Protein AF-A0A353XTE3-F1 (afdb_monomer)

Solvent-accessible surface area (backbone atoms only — not comparable to full-atom values): 9494 Å² total; per-residue (Å²): 143,81,85,83,82,78,83,84,75,85,84,84,73,84,80,65,89,79,64,79,78,58,92,87,56,82,76,72,71,92,77,58,74,58,76,93,71,54,90,57,88,85,60,69,80,87,54,59,51,78,43,80,41,64,42,54,58,42,36,53,52,22,44,75,74,36,64,72,84,39,50,51,99,85,68,51,51,38,28,27,46,54,40,34,50,53,52,52,54,50,50,44,73,71,54,60,45,86,45,75,48,74,46,68,82,72,91,66,86,52,82,72,50,80,81,36,65,73,82,54,70,77,59,74,78,78,55,65,69,57,61,69,32,48,66,56,40,57,51,49,54,63,70,77,106

Foldseek 3Di:
DDDDDDPDDDPPDPPPVPDDPDLPDDPDPVPDPDPVPDDCVPPDPVAQDEAEAALQVQLVVQVVVFDQVCADPVRQRCRSVVRSVVVVVVVCVVRVHPHYDYDYDDPDDDPVCVVPVPVCVPPPDPDPSSVVCVVVNVVVVVVVD

Radius of gyration: 23.29 Å; Cα contacts (8 Å, |Δi|>4): 91; chains: 1; bounding box: 55×43×75 Å

Structure (mmCIF, N/CA/C/O backbone):
data_AF-A0A353XTE3-F1
#
_entry.id   AF-A0A353XTE3-F1
#
loop_
_atom_site.group_PDB
_atom_site.id
_atom_site.type_symbol
_atom_site.label_atom_id
_atom_site.label_alt_id
_atom_site.label_comp_id
_atom_site.label_asym_id
_atom_site.label_entity_id
_atom_site.label_seq_id
_atom_site.pdbx_PDB_ins_code
_atom_site.Cartn_x
_atom_site.Cartn_y
_atom_site.Cartn_z
_atom_site.occupancy
_atom_site.B_iso_or_equiv
_atom_site.auth_seq_id
_atom_site.auth_comp_id
_atom_site.auth_asym_id
_atom_site.auth_atom_id
_atom_site.pdbx_PDB_model_num
ATOM 1 N N . MET A 1 1 ? 30.541 -33.513 -56.067 1.00 43.19 1 MET A N 1
ATOM 2 C CA . MET A 1 1 ? 30.921 -34.121 -54.777 1.00 43.19 1 MET A CA 1
ATOM 3 C C . MET A 1 1 ? 31.977 -33.229 -54.161 1.00 43.19 1 MET A C 1
ATOM 5 O O . MET A 1 1 ? 33.124 -33.292 -54.577 1.00 43.19 1 MET A O 1
ATOM 9 N N . THR A 1 2 ? 31.567 -32.342 -53.263 1.00 36.19 2 THR A N 1
ATOM 10 C CA . THR A 1 2 ? 32.467 -31.556 -52.414 1.00 36.19 2 THR A CA 1
ATOM 11 C C . THR A 1 2 ? 31.868 -31.548 -51.021 1.00 36.19 2 THR A C 1
ATOM 13 O O . THR A 1 2 ? 30.655 -31.416 -50.863 1.00 36.19 2 THR A O 1
ATOM 16 N N . ASP A 1 3 ? 32.760 -31.817 -50.084 1.00 35.16 3 ASP A N 1
ATOM 17 C CA . ASP A 1 3 ? 32.570 -32.302 -48.728 1.00 35.16 3 ASP A CA 1
ATOM 18 C C . ASP A 1 3 ? 31.807 -31.323 -47.829 1.00 35.16 3 ASP A C 1
ATOM 20 O O . ASP A 1 3 ? 32.065 -30.120 -47.849 1.00 35.16 3 ASP A O 1
ATOM 24 N N . ASN A 1 4 ? 30.878 -31.854 -47.036 1.00 36.12 4 ASN A N 1
ATOM 25 C CA . ASN A 1 4 ? 30.114 -31.118 -46.035 1.00 36.12 4 ASN A CA 1
ATOM 26 C C . ASN A 1 4 ? 30.720 -31.452 -44.669 1.00 36.12 4 ASN A C 1
ATOM 28 O O . ASN A 1 4 ? 30.300 -32.401 -44.008 1.00 36.12 4 ASN A O 1
ATOM 32 N N . THR A 1 5 ? 31.749 -30.709 -44.267 1.00 37.97 5 THR A N 1
ATOM 33 C CA . THR A 1 5 ? 32.356 -30.839 -42.939 1.00 37.97 5 THR A CA 1
ATOM 34 C C . THR A 1 5 ? 31.410 -30.246 -41.898 1.00 37.97 5 THR A C 1
ATOM 36 O O . THR A 1 5 ? 31.358 -29.030 -41.718 1.00 37.97 5 THR A O 1
ATOM 39 N N . LEU A 1 6 ? 30.641 -31.117 -41.238 1.00 38.31 6 LEU A N 1
ATOM 40 C CA . LEU A 1 6 ? 29.947 -30.809 -39.991 1.00 38.31 6 LEU A CA 1
ATOM 41 C C . LEU A 1 6 ? 30.995 -30.461 -38.924 1.00 38.31 6 LEU A C 1
ATOM 43 O O . LEU A 1 6 ? 31.752 -31.326 -38.486 1.00 38.31 6 LEU A O 1
ATOM 47 N N . ASP A 1 7 ? 31.019 -29.201 -38.508 1.00 37.66 7 ASP A N 1
ATOM 48 C CA . ASP A 1 7 ? 31.679 -28.765 -37.283 1.00 37.66 7 ASP A CA 1
ATOM 49 C C . ASP A 1 7 ? 30.796 -29.168 -36.092 1.00 37.66 7 ASP A C 1
ATOM 51 O O . ASP A 1 7 ? 29.784 -28.535 -35.791 1.00 37.66 7 ASP A O 1
ATOM 55 N N . THR A 1 8 ? 31.125 -30.298 -35.469 1.00 36.91 8 THR A N 1
ATOM 56 C CA . THR A 1 8 ? 30.532 -30.742 -34.205 1.00 36.91 8 THR A CA 1
ATOM 57 C C . THR A 1 8 ? 31.420 -30.290 -33.053 1.00 36.91 8 THR A C 1
ATOM 59 O O . THR A 1 8 ? 32.227 -31.069 -32.539 1.00 36.91 8 THR A O 1
ATOM 62 N N . THR A 1 9 ? 31.259 -29.045 -32.619 1.00 35.19 9 THR A N 1
ATOM 63 C CA . THR A 1 9 ? 31.667 -28.620 -31.277 1.00 35.19 9 THR A CA 1
ATOM 64 C C . THR A 1 9 ? 30.434 -28.641 -30.361 1.00 35.19 9 THR A C 1
ATOM 66 O O . THR A 1 9 ? 29.392 -28.095 -30.724 1.00 35.19 9 THR A O 1
ATOM 69 N N . PRO A 1 10 ? 30.473 -29.324 -29.200 1.00 34.97 10 PRO A N 1
ATOM 70 C CA . PRO A 1 10 ? 29.345 -29.338 -28.277 1.00 34.97 10 PRO A CA 1
ATOM 71 C C . PRO A 1 10 ? 29.274 -28.002 -27.529 1.00 34.97 10 PRO A C 1
ATOM 73 O O . PRO A 1 10 ? 30.122 -27.697 -26.687 1.00 34.97 10 PRO A O 1
ATOM 76 N N . ASP A 1 11 ? 28.246 -27.216 -27.844 1.00 32.62 11 ASP A N 1
ATOM 77 C CA . ASP A 1 11 ? 27.875 -25.992 -27.137 1.00 32.62 11 ASP A CA 1
ATOM 78 C C . ASP A 1 11 ? 27.532 -26.335 -25.679 1.00 32.62 11 ASP A C 1
ATOM 80 O O . ASP A 1 11 ? 26.460 -26.845 -25.354 1.00 32.62 11 ASP A O 1
ATOM 84 N N . THR A 1 12 ? 28.514 -26.151 -24.799 1.00 37.34 12 THR A N 1
ATOM 85 C CA . THR A 1 12 ? 28.395 -26.425 -23.366 1.00 37.34 12 THR A CA 1
ATOM 86 C C . THR A 1 12 ? 28.181 -25.104 -22.642 1.00 37.34 12 THR A C 1
ATOM 88 O O . THR A 1 12 ? 29.006 -24.664 -21.847 1.00 37.34 12 THR A O 1
ATOM 91 N N . THR A 1 13 ? 27.066 -24.443 -22.937 1.00 35.06 13 THR A N 1
ATOM 92 C CA . THR A 1 13 ? 26.551 -23.339 -22.128 1.00 35.06 13 THR A CA 1
ATOM 93 C C . THR A 1 13 ? 25.145 -23.690 -21.662 1.00 35.06 13 THR A C 1
ATOM 95 O O . THR A 1 13 ? 24.133 -23.243 -22.187 1.00 35.06 13 THR A O 1
ATOM 98 N N . THR A 1 14 ? 25.071 -24.560 -20.654 1.00 35.44 14 THR A N 1
ATOM 99 C CA . THR A 1 14 ? 23.836 -24.774 -19.897 1.00 35.44 14 THR A CA 1
ATOM 100 C C . THR A 1 14 ? 23.494 -23.461 -19.194 1.00 35.44 14 THR A C 1
ATOM 102 O O . THR A 1 14 ? 24.049 -23.142 -18.144 1.00 35.44 14 THR A O 1
ATOM 105 N N . ASP A 1 15 ? 22.617 -22.674 -19.809 1.00 36.03 15 ASP A N 1
ATOM 106 C CA . ASP A 1 15 ? 22.016 -21.483 -19.225 1.00 36.03 15 ASP A CA 1
ATOM 107 C C . ASP A 1 15 ? 21.151 -21.895 -18.022 1.00 36.03 15 ASP A C 1
ATOM 109 O O . ASP A 1 15 ? 19.981 -22.256 -18.137 1.00 36.03 15 ASP A O 1
ATOM 113 N N . THR A 1 16 ? 21.761 -21.911 -16.838 1.00 40.50 16 THR A N 1
ATOM 114 C CA . THR A 1 16 ? 21.082 -22.192 -15.566 1.00 40.50 16 THR A CA 1
ATOM 115 C C . THR A 1 16 ? 20.440 -20.946 -14.950 1.00 40.50 16 THR A C 1
ATOM 117 O O . THR A 1 16 ? 20.018 -20.998 -13.795 1.00 40.50 16 THR A O 1
ATOM 120 N N . SER A 1 17 ? 20.327 -19.826 -15.678 1.00 42.81 17 SER A N 1
ATOM 121 C CA . SER A 1 17 ? 19.771 -18.569 -15.143 1.00 42.81 17 SER A CA 1
ATOM 122 C C . SER A 1 17 ? 18.278 -18.639 -14.782 1.00 42.81 17 SER A C 1
ATOM 124 O O . SER A 1 17 ? 17.757 -17.746 -14.113 1.00 42.81 17 SER A O 1
ATOM 126 N N . HIS A 1 18 ? 17.597 -19.728 -15.153 1.00 40.56 18 HIS A N 1
ATOM 127 C CA . HIS A 1 18 ? 16.171 -19.946 -14.906 1.00 40.56 18 HIS A CA 1
ATOM 128 C C . HIS A 1 18 ? 15.845 -21.061 -13.898 1.00 40.56 18 HIS A C 1
ATOM 130 O O . HIS A 1 18 ? 14.670 -21.382 -13.707 1.00 40.56 18 HIS A O 1
ATOM 136 N N . ALA A 1 19 ? 16.836 -21.648 -13.218 1.00 44.19 19 ALA A N 1
ATOM 137 C CA . ALA A 1 19 ? 16.552 -22.592 -12.139 1.00 44.19 19 ALA A CA 1
ATOM 138 C C . ALA A 1 19 ? 15.951 -21.849 -10.932 1.00 44.19 19 ALA A C 1
ATOM 140 O O . ALA A 1 19 ? 16.535 -20.891 -10.423 1.00 44.19 19 ALA A O 1
ATOM 141 N N . ALA A 1 20 ? 14.778 -22.286 -10.465 1.00 47.62 20 ALA A N 1
ATOM 142 C CA . ALA A 1 20 ? 14.204 -21.772 -9.228 1.00 47.62 20 ALA A CA 1
ATOM 143 C C . ALA A 1 20 ? 15.200 -22.003 -8.080 1.00 47.62 20 ALA A C 1
ATOM 145 O O . ALA A 1 20 ? 15.652 -23.128 -7.868 1.00 47.62 20 ALA A O 1
ATOM 146 N N . LEU A 1 21 ? 15.546 -20.937 -7.355 1.00 61.34 21 LEU A N 1
ATOM 147 C CA . LEU A 1 21 ? 16.382 -21.041 -6.163 1.00 61.34 21 LEU A CA 1
ATOM 148 C C . LEU A 1 21 ? 15.694 -21.973 -5.157 1.00 61.34 21 LEU A C 1
ATOM 150 O O . LEU A 1 21 ? 14.515 -21.778 -4.849 1.00 61.34 21 LEU A O 1
ATOM 154 N N . ASP A 1 22 ? 16.419 -22.972 -4.650 1.00 67.94 22 ASP A N 1
ATOM 155 C CA . ASP A 1 22 ? 15.916 -23.828 -3.576 1.00 67.94 22 ASP A CA 1
ATOM 156 C C . ASP A 1 22 ? 15.628 -22.948 -2.346 1.00 67.94 22 ASP A C 1
ATOM 158 O O . ASP A 1 22 ? 16.546 -22.306 -1.825 1.00 67.94 22 ASP A O 1
ATOM 162 N N . PRO A 1 23 ? 14.377 -22.896 -1.854 1.00 56.78 23 PRO A N 1
ATOM 163 C CA . PRO A 1 23 ? 14.016 -22.056 -0.717 1.00 56.78 23 PRO A CA 1
ATOM 164 C C . PRO A 1 23 ? 14.726 -22.440 0.593 1.00 56.78 23 PRO A C 1
ATOM 166 O O . PRO A 1 23 ? 14.669 -21.663 1.549 1.00 56.78 23 PRO A O 1
ATOM 169 N N . ASN A 1 24 ? 15.375 -23.608 0.659 1.00 63.84 24 ASN A N 1
ATOM 170 C CA . ASN A 1 24 ? 16.094 -24.105 1.835 1.00 63.84 24 ASN A CA 1
ATOM 171 C C . ASN A 1 24 ? 17.615 -23.918 1.755 1.00 63.84 24 ASN A C 1
ATOM 173 O O . ASN A 1 2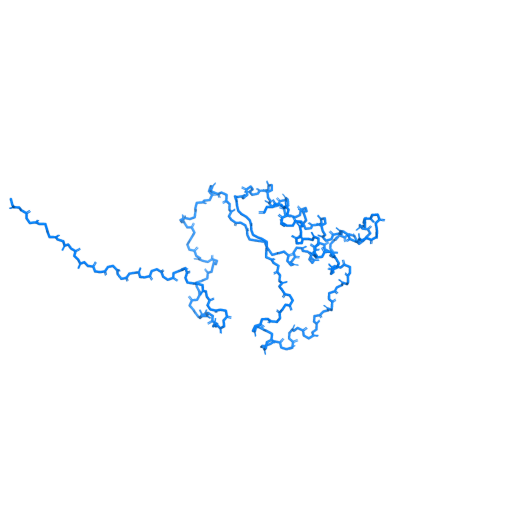4 ? 18.308 -24.190 2.736 1.00 63.84 24 ASN A O 1
ATOM 177 N N . VAL A 1 25 ? 18.143 -23.443 0.625 1.00 70.12 25 VAL A N 1
ATOM 178 C CA . VAL A 1 25 ? 19.578 -23.202 0.439 1.00 70.12 25 VAL A CA 1
ATOM 179 C C . VAL A 1 25 ? 19.823 -21.700 0.397 1.00 70.12 25 VAL A C 1
ATOM 181 O O . VAL A 1 25 ? 19.240 -20.976 -0.408 1.00 70.12 25 VAL A O 1
ATOM 184 N N . MET A 1 26 ? 20.693 -21.209 1.282 1.00 58.25 26 MET A N 1
ATOM 185 C CA . MET A 1 26 ? 21.093 -19.804 1.252 1.00 58.25 26 MET A CA 1
ATOM 186 C C . MET A 1 26 ? 21.890 -19.536 -0.030 1.00 58.25 26 MET A C 1
ATOM 188 O O . MET A 1 26 ? 22.851 -20.262 -0.298 1.00 58.25 26 MET A O 1
ATOM 192 N N . PRO A 1 27 ? 21.527 -18.513 -0.823 1.00 66.88 27 PRO A N 1
ATOM 193 C CA . PRO A 1 27 ? 22.320 -18.154 -1.985 1.00 66.88 27 PRO A CA 1
ATOM 194 C C . PRO A 1 27 ? 23.714 -17.701 -1.538 1.00 66.88 27 PRO A C 1
ATOM 196 O O . PRO A 1 27 ? 23.882 -17.121 -0.464 1.00 66.88 27 PRO A O 1
ATOM 199 N N . ASN A 1 28 ? 24.727 -17.974 -2.359 1.00 73.44 28 ASN A N 1
ATOM 200 C CA . ASN A 1 28 ? 26.079 -17.501 -2.091 1.00 73.44 28 ASN A CA 1
ATOM 201 C C . ASN A 1 28 ? 26.132 -15.975 -2.276 1.00 73.44 28 ASN A C 1
ATOM 203 O O . ASN A 1 28 ? 26.130 -15.476 -3.401 1.00 73.44 28 ASN A O 1
ATOM 207 N N . PHE A 1 29 ? 26.172 -15.243 -1.163 1.00 67.44 29 PHE A N 1
ATOM 208 C CA . PHE A 1 29 ? 26.168 -13.781 -1.158 1.00 67.44 29 PHE A CA 1
ATOM 209 C C . PHE A 1 29 ? 27.534 -13.155 -1.469 1.00 67.44 29 PHE A C 1
ATOM 211 O O . PHE A 1 29 ? 27.580 -11.967 -1.774 1.00 67.44 29 PHE A O 1
ATOM 218 N N . GLU A 1 30 ? 28.633 -13.917 -1.433 1.00 73.94 30 GLU A N 1
ATOM 219 C CA . GLU A 1 30 ? 29.976 -13.378 -1.707 1.00 73.94 30 GLU A CA 1
ATOM 220 C C . GLU A 1 30 ? 30.164 -12.974 -3.175 1.00 73.94 30 GLU A C 1
ATOM 222 O O . GLU A 1 30 ? 30.962 -12.091 -3.474 1.00 73.94 30 GLU A O 1
ATOM 227 N N . HIS A 1 31 ? 29.405 -13.585 -4.089 1.00 67.25 31 HIS A N 1
ATOM 228 C CA . HIS A 1 31 ? 29.540 -13.382 -5.536 1.00 67.25 31 HIS A CA 1
ATOM 229 C C . HIS A 1 31 ? 28.302 -12.742 -6.170 1.00 67.25 31 HIS A C 1
ATOM 231 O O . HIS A 1 31 ? 28.133 -12.782 -7.389 1.00 67.25 31 HIS A O 1
ATOM 237 N N . MET A 1 32 ? 27.411 -12.161 -5.363 1.00 64.56 32 MET A N 1
ATOM 238 C CA . MET A 1 32 ? 26.216 -11.529 -5.903 1.00 64.56 32 MET A CA 1
ATOM 239 C C . MET A 1 32 ? 26.608 -10.204 -6.577 1.00 64.56 32 MET A C 1
ATOM 241 O O . MET A 1 32 ? 27.195 -9.340 -5.919 1.00 64.56 32 MET A O 1
ATOM 245 N N . PRO A 1 33 ? 26.313 -10.012 -7.875 1.00 69.44 33 PRO A N 1
ATOM 246 C CA . PRO A 1 33 ? 26.631 -8.761 -8.543 1.00 69.44 33 PRO A CA 1
ATOM 247 C C . PRO A 1 33 ? 25.868 -7.622 -7.866 1.00 69.44 33 PRO A C 1
ATOM 249 O O . PRO A 1 33 ? 24.685 -7.749 -7.539 1.00 69.44 33 PRO A O 1
ATOM 252 N N . ASN A 1 34 ? 26.545 -6.495 -7.648 1.00 73.94 34 ASN A N 1
ATOM 253 C CA . ASN A 1 34 ? 25.881 -5.310 -7.132 1.00 73.94 34 ASN A CA 1
ATOM 254 C C . ASN A 1 34 ? 24.850 -4.842 -8.168 1.00 73.94 34 ASN A C 1
ATOM 256 O O . ASN A 1 34 ? 25.195 -4.365 -9.249 1.00 73.94 34 ASN A O 1
ATOM 260 N N . VAL A 1 35 ? 23.574 -4.972 -7.808 1.00 73.50 35 VAL A N 1
ATOM 261 C CA . VAL A 1 35 ? 22.436 -4.600 -8.656 1.00 73.50 35 VAL A CA 1
ATOM 262 C C . VAL A 1 35 ? 22.478 -3.134 -9.090 1.00 73.50 35 VAL A C 1
ATOM 264 O O . VAL A 1 35 ? 22.015 -2.810 -10.178 1.00 73.50 35 VAL A O 1
ATOM 267 N N . ALA A 1 36 ? 23.079 -2.247 -8.288 1.00 73.06 36 ALA A N 1
ATOM 268 C CA . ALA A 1 36 ? 23.226 -0.832 -8.624 1.00 73.06 36 ALA A CA 1
ATOM 269 C C . ALA A 1 36 ? 24.293 -0.572 -9.701 1.00 73.06 36 ALA A C 1
ATOM 271 O O . ALA A 1 36 ? 24.286 0.494 -10.312 1.00 73.06 36 ALA A O 1
ATOM 272 N N . THR A 1 37 ? 25.207 -1.519 -9.932 1.00 78.94 37 THR A N 1
ATOM 273 C CA . THR A 1 37 ? 26.292 -1.407 -10.921 1.00 78.94 37 THR A CA 1
ATOM 274 C C . THR A 1 37 ? 26.119 -2.360 -12.098 1.00 78.94 37 THR A C 1
ATOM 276 O O . THR A 1 37 ? 27.046 -2.513 -12.891 1.00 78.94 37 THR A O 1
ATOM 279 N N . MET A 1 38 ? 24.973 -3.037 -12.209 1.00 80.31 38 MET A N 1
ATOM 280 C CA . MET A 1 38 ? 24.704 -3.893 -13.361 1.00 80.31 38 MET A CA 1
ATOM 281 C C . MET A 1 38 ? 24.651 -3.053 -14.636 1.00 80.31 38 MET A C 1
ATOM 283 O O . MET A 1 38 ? 24.076 -1.961 -14.653 1.00 80.31 38 MET A O 1
ATOM 287 N N . ASP A 1 39 ? 25.250 -3.571 -15.707 1.00 82.75 39 ASP A N 1
ATOM 288 C CA . ASP A 1 39 ? 25.121 -2.953 -17.017 1.00 82.75 39 ASP A CA 1
ATOM 289 C C . ASP A 1 39 ? 23.653 -3.004 -17.455 1.00 82.75 39 ASP A C 1
ATOM 291 O O . ASP A 1 39 ? 23.037 -4.066 -17.511 1.00 82.75 39 ASP A O 1
ATOM 295 N N . THR A 1 40 ? 23.094 -1.835 -17.748 1.00 83.06 40 THR A N 1
ATOM 296 C CA . THR A 1 40 ? 21.706 -1.659 -18.193 1.00 83.06 40 THR A CA 1
ATOM 297 C C . THR A 1 40 ? 21.630 -1.132 -19.625 1.00 83.06 40 THR A C 1
ATOM 299 O O . THR A 1 40 ? 20.552 -0.758 -20.082 1.00 83.06 40 THR A O 1
ATOM 302 N N . SER A 1 41 ? 22.753 -1.100 -20.352 1.00 86.44 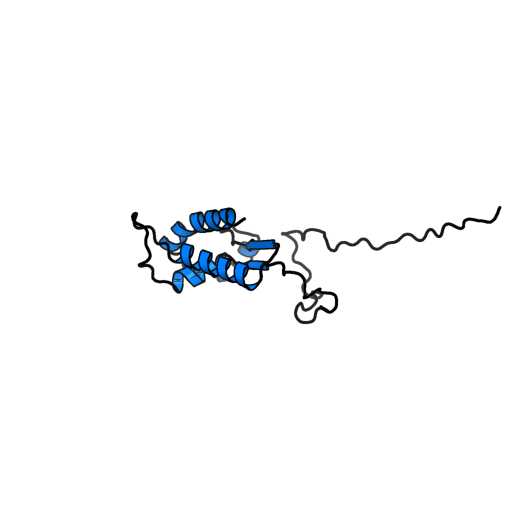41 SER A N 1
ATOM 303 C CA . SER A 1 41 ? 22.841 -0.608 -21.734 1.00 86.44 41 SER A CA 1
ATOM 304 C C . SER A 1 41 ? 21.908 -1.345 -22.701 1.00 86.44 41 SER A C 1
ATOM 306 O O . SER A 1 41 ? 21.381 -0.742 -23.632 1.00 86.44 41 SER A O 1
ATOM 308 N N . HIS A 1 42 ? 21.654 -2.627 -22.439 1.00 82.81 42 HIS A N 1
ATOM 309 C CA . HIS A 1 42 ? 20.767 -3.494 -23.213 1.00 82.81 42 HIS A CA 1
ATOM 310 C C . HIS A 1 42 ? 19.279 -3.350 -22.844 1.00 82.81 42 HIS A C 1
ATOM 312 O O . HIS A 1 42 ? 18.427 -3.954 -23.498 1.00 82.81 42 HIS A O 1
ATOM 318 N N . ILE A 1 43 ? 18.942 -2.591 -21.793 1.00 83.25 43 ILE A N 1
ATOM 319 C CA . ILE A 1 43 ? 17.553 -2.389 -21.378 1.00 83.25 43 ILE A CA 1
ATOM 320 C C . ILE A 1 43 ? 16.895 -1.373 -22.310 1.00 83.25 43 ILE A C 1
ATOM 322 O O . ILE A 1 43 ? 17.261 -0.197 -22.342 1.00 83.25 43 ILE A O 1
ATOM 326 N N . ASP A 1 44 ? 15.869 -1.828 -23.020 1.00 84.19 44 ASP A N 1
ATOM 327 C CA . ASP A 1 44 ? 14.979 -0.973 -23.798 1.00 84.19 44 ASP A CA 1
ATOM 328 C C . ASP A 1 44 ? 14.129 -0.103 -22.856 1.00 84.19 44 ASP A C 1
ATOM 330 O O . ASP A 1 44 ? 13.230 -0.593 -22.170 1.00 84.19 44 ASP A O 1
ATOM 334 N N . LYS A 1 45 ? 14.442 1.197 -22.810 1.00 83.25 45 LYS A N 1
ATOM 335 C CA . LYS A 1 45 ? 13.768 2.190 -21.957 1.00 83.25 45 LYS A CA 1
ATOM 336 C C . LYS A 1 45 ? 12.458 2.710 -22.549 1.00 83.25 45 LYS A C 1
ATOM 338 O O . LYS A 1 45 ? 11.702 3.359 -21.831 1.00 83.25 45 LYS A O 1
ATOM 343 N N . GLU A 1 46 ? 12.195 2.427 -23.823 1.00 86.00 46 GLU A N 1
ATOM 344 C CA . GLU A 1 46 ? 10.961 2.822 -24.507 1.00 86.00 46 GLU A CA 1
ATOM 345 C C . GLU A 1 46 ? 9.841 1.797 -24.274 1.00 86.00 46 GLU A C 1
ATOM 347 O O . GLU A 1 46 ? 8.656 2.099 -24.433 1.00 86.00 46 GLU A O 1
ATOM 352 N N . ARG A 1 47 ? 10.194 0.577 -23.849 1.00 87.75 47 ARG A N 1
ATOM 353 C CA . ARG A 1 47 ? 9.219 -0.433 -23.432 1.00 87.75 47 ARG A CA 1
ATOM 354 C C . ARG A 1 47 ? 8.607 -0.102 -22.069 1.00 87.75 47 ARG A C 1
ATOM 356 O O . ARG A 1 47 ? 9.321 0.291 -21.145 1.00 87.75 47 ARG A O 1
ATOM 363 N N . PRO A 1 48 ? 7.293 -0.341 -21.890 1.00 88.88 48 PRO A N 1
ATOM 364 C CA . PRO A 1 48 ? 6.662 -0.211 -20.584 1.00 88.88 48 PRO A CA 1
ATOM 365 C C . PRO A 1 48 ? 7.343 -1.110 -19.541 1.00 88.88 48 PRO A C 1
ATOM 367 O O . PRO A 1 48 ? 7.606 -2.283 -19.828 1.00 88.88 48 PRO A O 1
ATOM 370 N N . PRO A 1 49 ? 7.602 -0.605 -18.324 1.00 89.88 49 PRO A N 1
ATOM 371 C CA . PRO A 1 49 ? 8.301 -1.371 -17.304 1.00 89.88 49 PRO A CA 1
ATOM 372 C C . PRO A 1 49 ? 7.428 -2.504 -16.753 1.00 89.88 49 PRO A C 1
ATOM 374 O O . PRO A 1 49 ? 6.210 -2.365 -16.616 1.00 89.88 49 PRO A O 1
ATOM 377 N N . PHE A 1 50 ? 8.074 -3.597 -16.345 1.00 91.62 50 PHE A N 1
ATOM 378 C CA . PHE A 1 50 ? 7.478 -4.563 -15.425 1.00 91.62 50 PHE A CA 1
ATOM 379 C C . PHE A 1 50 ? 7.520 -3.991 -14.005 1.00 91.62 50 PHE A C 1
ATOM 381 O O . PHE A 1 50 ? 8.583 -3.581 -13.536 1.00 91.62 50 PHE A O 1
ATOM 388 N N . ILE A 1 51 ? 6.380 -3.956 -13.310 1.00 94.06 51 ILE A N 1
ATOM 389 C CA . ILE A 1 51 ? 6.298 -3.346 -11.977 1.00 94.06 51 ILE A CA 1
ATOM 390 C C . ILE A 1 51 ? 6.081 -4.403 -10.900 1.00 94.06 51 ILE A C 1
ATOM 392 O O . ILE A 1 51 ? 5.067 -5.096 -10.891 1.00 94.06 51 ILE A O 1
ATOM 396 N N . LEU A 1 52 ? 6.996 -4.447 -9.932 1.00 94.81 52 LEU A N 1
ATOM 397 C CA . LEU A 1 52 ? 6.849 -5.222 -8.706 1.00 94.81 52 LEU A CA 1
ATOM 398 C C . LEU A 1 52 ? 6.499 -4.288 -7.541 1.00 94.81 52 LEU A C 1
ATOM 400 O O . LEU A 1 52 ? 7.198 -3.307 -7.287 1.00 94.81 52 LEU A O 1
ATOM 404 N N . VAL A 1 53 ? 5.407 -4.584 -6.841 1.00 93.88 53 VAL A N 1
ATOM 405 C CA . VAL A 1 53 ? 4.897 -3.779 -5.727 1.00 93.88 53 VAL A CA 1
ATOM 406 C C . VAL A 1 53 ? 4.941 -4.586 -4.435 1.00 93.88 53 VAL A C 1
ATOM 408 O O . VAL A 1 53 ? 4.385 -5.679 -4.363 1.00 93.88 53 VAL A O 1
ATOM 411 N N . ASP A 1 54 ? 5.513 -4.004 -3.383 1.00 93.38 54 ASP A N 1
ATOM 412 C CA . ASP A 1 54 ? 5.361 -4.500 -2.013 1.00 93.38 54 ASP A CA 1
ATOM 413 C C . ASP A 1 54 ? 3.995 -4.071 -1.441 1.00 93.38 54 ASP A C 1
ATOM 415 O O . ASP A 1 54 ? 3.798 -2.934 -0.996 1.00 93.38 54 ASP A O 1
ATOM 419 N N . GLY A 1 55 ? 3.023 -4.981 -1.475 1.00 92.06 55 GLY A N 1
ATOM 420 C CA . GLY A 1 55 ? 1.666 -4.758 -0.981 1.00 92.06 55 GLY A CA 1
ATOM 421 C C . 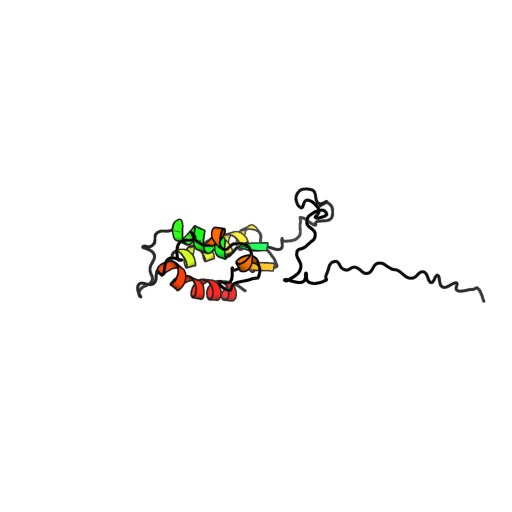GLY A 1 55 ? 1.591 -4.608 0.540 1.00 92.06 55 GLY A C 1
ATOM 422 O O . GLY A 1 55 ? 0.820 -3.774 1.026 1.00 92.06 55 GLY A O 1
ATOM 423 N N . SER A 1 56 ? 2.413 -5.355 1.289 1.00 90.75 56 SER A N 1
ATOM 424 C CA . SER A 1 56 ? 2.513 -5.264 2.756 1.00 90.75 56 SER A CA 1
ATOM 425 C C . SER A 1 56 ? 2.937 -3.869 3.208 1.00 90.75 56 SER A C 1
ATOM 427 O O . SER A 1 56 ? 2.393 -3.314 4.168 1.00 90.75 56 SER A O 1
ATOM 429 N N . TYR A 1 57 ? 3.893 -3.271 2.503 1.00 90.88 57 TYR A N 1
ATOM 430 C CA . TYR A 1 57 ? 4.344 -1.917 2.791 1.00 90.88 57 TYR A CA 1
ATOM 431 C C . TYR A 1 57 ? 3.249 -0.882 2.507 1.00 90.88 57 TYR A C 1
ATOM 433 O O . TYR A 1 57 ? 2.969 -0.021 3.347 1.00 90.88 57 TYR A O 1
ATOM 441 N N . TYR A 1 58 ? 2.578 -0.969 1.353 1.00 90.62 58 TYR A N 1
ATOM 442 C CA . TYR A 1 58 ? 1.528 -0.013 0.986 1.00 90.62 58 TYR A CA 1
ATOM 443 C C . TYR A 1 58 ? 0.320 -0.061 1.923 1.00 90.62 58 TYR A C 1
ATOM 445 O O . TYR A 1 58 ? -0.158 1.005 2.331 1.00 90.62 58 TYR A O 1
ATOM 453 N N . LEU A 1 59 ? -0.157 -1.252 2.299 1.00 92.56 59 LEU A N 1
ATOM 454 C CA . LEU A 1 59 ? -1.294 -1.370 3.219 1.00 92.56 59 LEU A CA 1
ATOM 455 C C . LEU A 1 59 ? -0.952 -0.780 4.591 1.00 92.56 59 LEU A C 1
ATOM 457 O O . LEU A 1 59 ? -1.750 -0.029 5.145 1.00 92.56 59 LEU A O 1
ATOM 461 N N . PHE A 1 60 ? 0.259 -1.029 5.103 1.00 92.44 60 PHE A N 1
ATOM 462 C CA . PHE A 1 60 ? 0.680 -0.515 6.407 1.00 92.44 60 PHE A CA 1
ATOM 463 C C . PHE A 1 60 ? 0.858 1.006 6.378 1.00 92.44 60 PHE A C 1
ATOM 465 O O . PHE A 1 60 ? 0.332 1.725 7.229 1.00 92.44 60 PHE A O 1
ATOM 472 N N . ARG A 1 61 ? 1.534 1.523 5.345 1.00 93.00 61 ARG A N 1
ATOM 473 C CA . ARG A 1 61 ? 1.745 2.965 5.167 1.00 93.00 61 ARG A CA 1
ATOM 474 C C . ARG A 1 61 ? 0.422 3.714 5.068 1.00 93.00 61 ARG A C 1
ATOM 476 O O . ARG A 1 61 ? 0.255 4.760 5.685 1.00 93.00 61 ARG A O 1
ATOM 483 N N . THR A 1 62 ? -0.510 3.207 4.267 1.00 94.44 62 THR A N 1
ATOM 484 C CA . THR A 1 62 ? -1.793 3.882 4.029 1.00 94.44 62 THR A CA 1
ATOM 485 C C . THR A 1 62 ? -2.713 3.810 5.237 1.00 94.44 62 THR A C 1
ATOM 487 O O . THR A 1 62 ? -3.392 4.793 5.524 1.00 94.44 62 THR A O 1
ATOM 490 N N . TYR A 1 63 ? -2.673 2.708 5.985 1.00 94.75 63 TYR A N 1
ATOM 491 C CA . TYR A 1 63 ? -3.388 2.562 7.246 1.00 94.75 63 TYR A CA 1
ATOM 492 C C . TYR A 1 63 ? -3.007 3.631 8.279 1.00 94.75 63 TYR A C 1
ATOM 494 O O . TYR A 1 63 ? -3.880 4.197 8.930 1.00 94.75 63 TYR A O 1
ATOM 502 N N . HIS A 1 64 ? -1.716 3.947 8.405 1.00 93.56 64 HIS A N 1
ATOM 503 C CA . HIS A 1 64 ? -1.246 4.962 9.353 1.00 93.56 64 HIS A CA 1
ATOM 504 C C . HIS A 1 64 ? -1.317 6.395 8.810 1.00 93.56 64 HIS A C 1
ATOM 506 O O . HIS A 1 64 ? -1.450 7.334 9.590 1.00 93.56 64 HIS A O 1
ATOM 512 N N . ALA A 1 65 ? -1.234 6.581 7.491 1.00 94.25 65 ALA A N 1
ATOM 513 C CA . ALA A 1 65 ? -1.258 7.907 6.874 1.00 94.25 65 ALA A CA 1
ATOM 514 C C . ALA A 1 65 ? -2.671 8.481 6.683 1.00 94.25 65 ALA A C 1
ATOM 516 O O . ALA A 1 65 ? -2.818 9.694 6.537 1.00 94.25 65 ALA A O 1
ATOM 517 N N . LEU A 1 66 ? -3.703 7.633 6.616 1.00 95.44 66 LEU A N 1
ATOM 518 C CA . LEU A 1 66 ? -5.073 8.055 6.320 1.00 95.44 66 LEU A CA 1
ATOM 519 C C . LEU A 1 66 ? -5.984 7.969 7.554 1.00 95.44 66 LEU A C 1
ATOM 521 O O . LEU A 1 66 ? -5.869 7.012 8.324 1.00 95.44 66 LEU A O 1
ATOM 525 N N . PRO A 1 67 ? -6.941 8.907 7.720 1.00 93.94 67 PRO A N 1
ATOM 526 C CA . PRO A 1 67 ? -7.838 8.920 8.872 1.00 93.94 67 PRO A CA 1
ATOM 527 C C . PRO A 1 67 ? -8.627 7.616 9.025 1.00 93.94 67 PRO A C 1
ATOM 529 O O . PRO A 1 67 ? -9.293 7.167 8.091 1.00 93.94 67 PRO A O 1
ATOM 532 N N . LYS A 1 68 ? -8.626 7.053 10.238 1.00 91.81 68 LYS A N 1
ATOM 533 C CA . LYS A 1 68 ? -9.436 5.875 10.596 1.00 91.81 68 LYS A CA 1
ATOM 534 C C . LYS A 1 68 ? -10.946 6.153 10.611 1.00 91.81 68 LYS A C 1
ATOM 536 O O . LYS A 1 68 ? -11.740 5.227 10.581 1.00 91.81 68 LYS A O 1
ATOM 541 N N . THR A 1 69 ? -11.354 7.424 10.577 1.00 93.12 69 THR A N 1
ATOM 542 C CA . THR A 1 69 ? -12.766 7.828 10.445 1.00 93.12 69 THR A CA 1
ATOM 543 C C . THR A 1 69 ? -13.392 7.416 9.112 1.00 93.12 69 THR A C 1
ATOM 545 O O . THR A 1 69 ? -14.608 7.479 8.948 1.00 93.12 69 THR A O 1
ATOM 548 N N . MET A 1 70 ? -12.581 6.990 8.143 1.00 94.25 70 MET A N 1
ATOM 549 C CA . MET A 1 70 ? -13.062 6.462 6.880 1.00 94.25 70 MET A CA 1
ATOM 550 C C . MET A 1 70 ? -13.655 5.064 7.054 1.00 94.25 70 MET A C 1
ATOM 552 O O . MET A 1 70 ? -12.951 4.061 6.925 1.00 94.25 70 MET A O 1
ATOM 556 N N . MET A 1 71 ? -14.961 5.002 7.275 1.00 95.44 71 MET A N 1
ATOM 557 C CA . MET A 1 71 ? -15.709 3.760 7.446 1.00 95.44 71 MET A CA 1
ATOM 558 C C . MET A 1 71 ? -16.817 3.627 6.398 1.00 95.44 71 MET A C 1
ATOM 560 O O . MET A 1 71 ? -17.286 4.621 5.841 1.00 95.44 71 MET A O 1
ATOM 564 N N . ASN A 1 72 ? -17.226 2.392 6.109 1.00 94.50 72 ASN A N 1
ATOM 565 C CA . ASN A 1 72 ? -18.442 2.140 5.336 1.00 94.50 72 ASN A CA 1
ATOM 566 C C . ASN A 1 72 ? -19.695 2.230 6.234 1.00 94.50 72 ASN A C 1
ATOM 568 O O . ASN A 1 72 ? -19.601 2.420 7.445 1.00 94.50 72 ASN A O 1
ATOM 572 N N . SER A 1 73 ? -20.883 2.056 5.650 1.00 95.00 73 SER A N 1
ATOM 573 C CA . SER A 1 73 ? -22.158 2.092 6.386 1.00 95.00 73 SER A CA 1
ATOM 574 C C . SER A 1 73 ? -22.328 0.982 7.432 1.00 95.00 73 SER A C 1
ATOM 576 O O . SER A 1 73 ? -23.225 1.077 8.261 1.00 95.00 73 SER A O 1
ATOM 578 N N . GLN A 1 74 ? -21.479 -0.048 7.407 1.00 93.94 74 GLN A N 1
ATOM 579 C CA . GLN A 1 74 ? -21.463 -1.157 8.366 1.00 93.94 74 GLN A CA 1
ATOM 580 C C . GLN A 1 74 ? -20.399 -0.972 9.461 1.00 93.94 74 GLN A C 1
ATOM 582 O O . GLN A 1 74 ? -20.176 -1.879 10.254 1.00 93.94 74 GLN A O 1
ATOM 587 N N . GLY A 1 75 ? -19.710 0.175 9.494 1.00 92.81 75 GLY A N 1
ATOM 588 C CA . GLY A 1 75 ? -18.670 0.470 10.484 1.00 92.81 75 GLY A CA 1
ATOM 589 C C . GLY A 1 75 ? -17.295 -0.134 10.183 1.00 92.81 75 GLY A C 1
ATOM 590 O O . GLY A 1 75 ? -16.383 0.032 10.983 1.00 92.81 75 GLY A O 1
ATOM 591 N N . LEU A 1 76 ? -17.098 -0.794 9.034 1.00 94.62 76 LEU A N 1
ATOM 592 C CA . LEU A 1 76 ? -15.777 -1.296 8.642 1.00 94.62 76 LEU A CA 1
ATOM 593 C C . LEU A 1 76 ? -14.880 -0.127 8.233 1.00 94.62 76 LEU A C 1
ATOM 595 O O . LEU A 1 76 ? -15.203 0.595 7.286 1.00 94.62 76 LEU A O 1
ATOM 599 N N . THR A 1 77 ? -13.726 0.009 8.882 1.00 96.56 77 THR A N 1
ATOM 600 C CA . THR A 1 77 ? -12.668 0.942 8.479 1.00 96.56 77 THR A CA 1
ATOM 601 C C . THR A 1 77 ? -12.132 0.575 7.093 1.00 96.56 77 THR A C 1
ATOM 603 O O . THR A 1 77 ? -11.899 -0.587 6.783 1.00 96.56 77 THR A O 1
ATOM 606 N N . THR A 1 78 ? -11.943 1.571 6.227 1.00 96.81 78 THR A N 1
ATOM 607 C CA . THR A 1 78 ? -11.597 1.393 4.800 1.00 96.81 78 THR A CA 1
ATOM 608 C C . THR A 1 78 ? -10.383 2.211 4.356 1.00 96.81 78 THR A C 1
ATOM 610 O O . THR A 1 78 ? -10.079 2.296 3.161 1.00 96.81 78 THR A O 1
ATOM 613 N N . ASN A 1 79 ? -9.680 2.843 5.298 1.00 97.06 79 ASN A N 1
ATOM 614 C CA . ASN A 1 79 ? -8.545 3.720 5.023 1.00 97.06 79 ASN A CA 1
ATOM 615 C C . ASN A 1 79 ? -7.411 3.008 4.265 1.00 97.06 79 ASN A C 1
ATOM 617 O O . ASN A 1 79 ? -6.971 3.511 3.227 1.00 97.06 79 ASN A O 1
ATOM 621 N N . ALA A 1 80 ? -7.004 1.815 4.699 1.00 96.50 80 ALA A N 1
ATOM 622 C CA . ALA A 1 80 ? -5.957 1.033 4.045 1.00 96.50 80 ALA A CA 1
ATOM 623 C C . ALA A 1 80 ? -6.406 0.520 2.667 1.00 96.50 80 ALA A C 1
ATOM 625 O O . ALA A 1 80 ? -5.632 0.558 1.709 1.00 96.50 80 ALA A O 1
ATOM 626 N N . ILE A 1 81 ? -7.676 0.114 2.536 1.00 96.31 81 ILE A N 1
ATOM 627 C CA . ILE A 1 81 ? -8.263 -0.330 1.259 1.00 96.31 81 ILE A CA 1
ATOM 628 C C . ILE A 1 81 ? -8.201 0.801 0.226 1.00 96.31 81 ILE A C 1
ATOM 630 O O . ILE A 1 81 ? -7.630 0.636 -0.856 1.00 96.31 81 ILE A O 1
ATOM 634 N N . ARG A 1 82 ? -8.746 1.976 0.567 1.00 96.12 82 ARG A N 1
ATOM 635 C CA . AR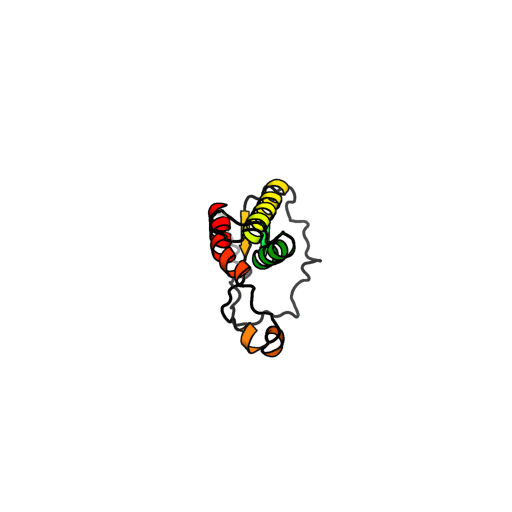G A 1 82 ? -8.800 3.127 -0.348 1.00 96.12 82 ARG A CA 1
ATOM 636 C C . ARG A 1 82 ? -7.407 3.665 -0.656 1.00 96.12 82 ARG A C 1
ATOM 638 O O . ARG A 1 82 ? -7.125 4.022 -1.799 1.00 96.12 82 ARG A O 1
ATOM 645 N N . GLY A 1 83 ? -6.532 3.725 0.346 1.00 95.62 83 GLY A N 1
ATOM 646 C CA . GLY A 1 83 ? -5.161 4.185 0.166 1.00 95.62 83 GLY A CA 1
ATOM 647 C C . GLY A 1 83 ? -4.354 3.279 -0.760 1.00 95.62 83 GLY A C 1
ATOM 648 O O . GLY A 1 83 ? -3.681 3.780 -1.661 1.00 95.62 83 GLY A O 1
ATOM 649 N N . THR A 1 84 ? -4.460 1.960 -0.582 1.00 95.88 84 THR A N 1
ATOM 650 C CA . THR A 1 84 ? -3.767 0.976 -1.426 1.00 95.88 84 THR A CA 1
ATOM 651 C C . THR A 1 84 ? -4.278 1.035 -2.863 1.00 95.88 84 THR A C 1
ATOM 653 O O . THR A 1 84 ? -3.473 1.155 -3.783 1.00 95.88 84 THR A O 1
ATOM 656 N N . LEU A 1 85 ? -5.601 1.069 -3.070 1.00 96.19 85 LEU A N 1
ATOM 657 C CA . LEU A 1 85 ? -6.194 1.233 -4.402 1.00 96.19 85 LEU A CA 1
ATOM 658 C C . LEU A 1 85 ? -5.667 2.484 -5.112 1.00 96.19 85 LEU A C 1
ATOM 660 O O . LEU A 1 85 ? -5.205 2.414 -6.247 1.00 96.19 85 LEU A O 1
ATOM 664 N N . ASN A 1 86 ? -5.703 3.633 -4.436 1.00 95.81 86 ASN A N 1
ATOM 665 C CA . ASN A 1 86 ? -5.251 4.893 -5.021 1.00 95.81 86 ASN A CA 1
ATOM 666 C C . ASN A 1 86 ? -3.763 4.864 -5.380 1.00 95.81 86 ASN A C 1
ATOM 668 O O . ASN A 1 86 ? -3.368 5.418 -6.408 1.00 95.81 86 ASN A O 1
ATOM 672 N N . ALA A 1 87 ? -2.939 4.223 -4.550 1.00 94.38 87 ALA A N 1
ATOM 673 C CA . ALA A 1 87 ? -1.525 4.044 -4.835 1.00 94.38 87 ALA A CA 1
ATOM 674 C C . ALA A 1 87 ? -1.301 3.191 -6.091 1.00 94.38 87 ALA A C 1
ATOM 676 O O . ALA A 1 87 ? -0.576 3.626 -6.985 1.00 94.38 87 ALA A O 1
ATOM 677 N N . LEU A 1 88 ? -1.969 2.039 -6.194 1.00 95.31 88 LEU A N 1
ATOM 678 C CA . LEU A 1 88 ? -1.876 1.157 -7.360 1.00 95.31 88 LEU A CA 1
ATOM 679 C C . LEU A 1 88 ? -2.344 1.868 -8.634 1.00 95.31 88 LEU A C 1
ATOM 681 O O . LEU A 1 88 ? -1.601 1.931 -9.610 1.00 95.31 88 LEU A O 1
ATOM 685 N N . LEU A 1 89 ? -3.508 2.523 -8.596 1.00 95.62 89 LEU A N 1
ATOM 686 C CA . LEU A 1 89 ? -4.026 3.289 -9.734 1.00 95.62 89 LEU A CA 1
ATOM 687 C C . LEU A 1 89 ? -3.076 4.414 -10.166 1.00 95.62 89 LEU A C 1
ATOM 689 O O . LEU A 1 89 ? -2.970 4.710 -11.355 1.00 95.62 89 LEU A O 1
ATOM 693 N N . LYS A 1 90 ? -2.380 5.062 -9.224 1.00 95.38 90 LYS A N 1
ATOM 694 C CA . LYS A 1 90 ? -1.388 6.09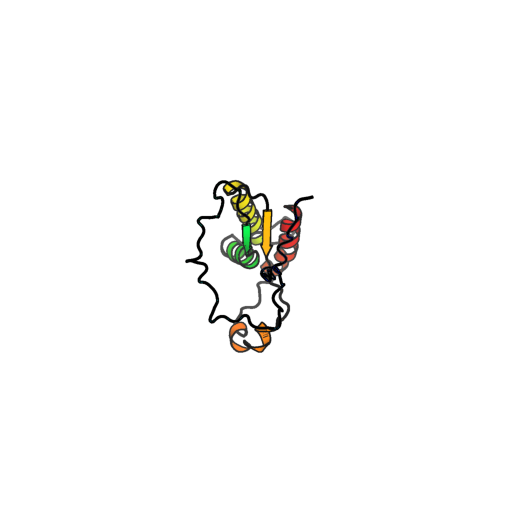8 -9.545 1.00 95.38 90 LYS A CA 1
ATOM 695 C C . LYS A 1 90 ? -0.176 5.514 -10.268 1.00 95.38 90 LYS A C 1
ATOM 697 O O . LYS A 1 90 ? 0.308 6.137 -11.206 1.00 95.38 90 LYS A O 1
ATOM 702 N N . VAL A 1 91 ? 0.296 4.341 -9.850 1.00 94.25 91 VAL A N 1
ATOM 703 C CA . VAL A 1 91 ? 1.398 3.632 -10.515 1.00 94.25 91 VAL A CA 1
ATOM 704 C C . VAL A 1 91 ? 0.974 3.190 -11.917 1.00 94.25 91 VAL A C 1
ATOM 706 O O . VAL A 1 91 ? 1.676 3.499 -12.878 1.00 94.25 91 VAL A O 1
ATOM 709 N N . MET A 1 92 ? -0.204 2.573 -12.053 1.00 93.94 92 MET A N 1
ATOM 710 C CA . MET A 1 92 ? -0.748 2.141 -13.345 1.00 93.94 92 MET A CA 1
ATOM 711 C C . MET A 1 92 ? -0.866 3.307 -14.330 1.00 93.94 92 MET A C 1
ATOM 713 O O . MET A 1 92 ? -0.360 3.212 -15.438 1.00 93.94 92 MET A O 1
ATOM 717 N N . ARG A 1 93 ? -1.454 4.438 -13.913 1.00 94.94 93 ARG A N 1
ATOM 718 C CA . ARG A 1 93 ? -1.611 5.628 -14.774 1.00 94.94 93 ARG A CA 1
ATOM 719 C C . ARG A 1 93 ? -0.298 6.323 -15.120 1.00 94.94 93 ARG A C 1
ATOM 721 O O . ARG A 1 93 ? -0.221 6.998 -16.138 1.00 94.94 93 ARG A O 1
ATOM 728 N N . ARG A 1 94 ? 0.700 6.259 -14.234 1.00 94.69 94 ARG A N 1
ATOM 729 C CA . ARG A 1 94 ? 1.979 6.950 -14.440 1.00 94.69 94 ARG A CA 1
ATOM 730 C C . ARG A 1 94 ? 2.872 6.205 -15.422 1.00 94.69 94 ARG A C 1
ATOM 732 O O . ARG A 1 94 ? 3.552 6.854 -16.205 1.00 94.69 94 ARG A O 1
ATOM 739 N N . TYR A 1 95 ? 2.911 4.882 -15.322 1.00 93.00 95 TYR A N 1
ATOM 740 C CA . TYR A 1 95 ? 3.872 4.064 -16.058 1.00 93.00 95 TYR A CA 1
ATOM 741 C C . TYR A 1 95 ? 3.241 3.244 -17.183 1.00 93.00 95 TYR A C 1
ATOM 743 O O .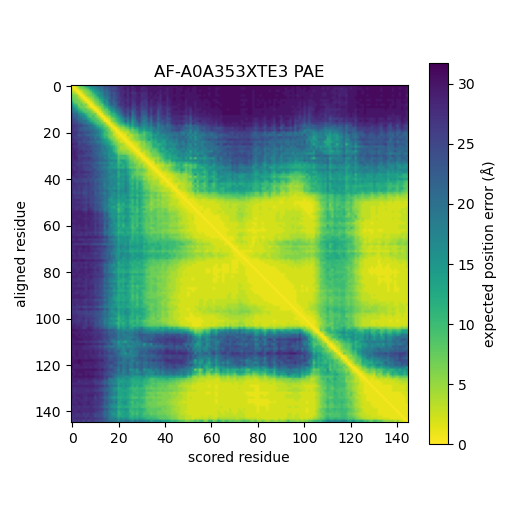 TYR A 1 95 ? 3.982 2.686 -17.982 1.00 93.00 95 TYR A O 1
ATOM 751 N N . ASN A 1 96 ? 1.905 3.161 -17.241 1.00 92.44 96 ASN A N 1
ATOM 752 C CA . ASN A 1 96 ? 1.149 2.343 -18.193 1.00 92.44 96 ASN A CA 1
ATOM 753 C C . ASN A 1 96 ? 1.780 0.952 -18.416 1.00 92.44 96 ASN A C 1
ATOM 755 O O . ASN A 1 96 ? 2.049 0.579 -19.560 1.00 92.44 96 ASN A O 1
ATOM 759 N N . PRO A 1 97 ? 2.082 0.202 -17.335 1.00 93.88 97 PRO A N 1
ATOM 760 C CA . PRO A 1 97 ? 2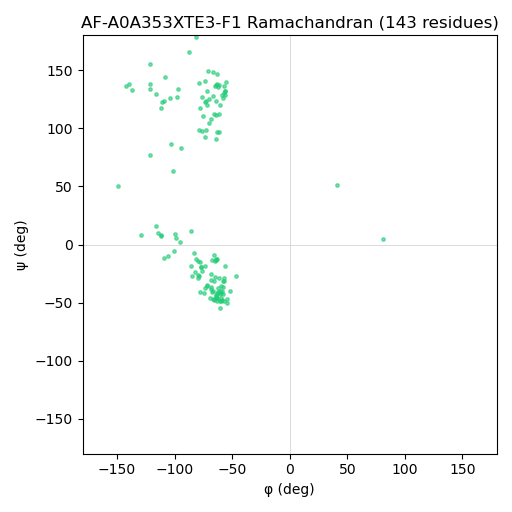.796 -1.060 -17.449 1.00 93.88 97 PRO A CA 1
ATOM 761 C C . PRO A 1 97 ? 1.937 -2.099 -18.170 1.00 93.88 97 PRO A C 1
ATOM 763 O O . PRO A 1 97 ? 0.717 -2.130 -18.009 1.00 93.88 97 PRO A O 1
ATOM 766 N N . THR A 1 98 ? 2.581 -2.999 -18.908 1.00 92.56 98 THR A N 1
ATOM 767 C CA . THR A 1 98 ? 1.898 -4.170 -19.481 1.00 92.56 98 THR A CA 1
ATOM 768 C C . THR A 1 98 ? 1.685 -5.267 -18.440 1.00 92.56 98 THR A C 1
ATOM 770 O O . THR A 1 98 ? 0.747 -6.046 -18.560 1.00 92.56 98 THR A O 1
ATOM 773 N N . HIS A 1 99 ? 2.542 -5.318 -17.415 1.00 93.06 99 HIS A N 1
ATOM 774 C CA . HIS A 1 99 ? 2.526 -6.332 -16.367 1.00 93.06 99 HIS A CA 1
ATOM 775 C C . HIS A 1 99 ? 2.867 -5.704 -15.012 1.00 93.06 99 HIS A C 1
ATOM 777 O O . HIS A 1 99 ? 3.810 -4.915 -14.886 1.00 93.06 99 HIS A O 1
ATOM 783 N N . MET A 1 100 ? 2.113 -6.086 -13.984 1.00 94.81 100 MET A N 1
ATOM 784 C CA . MET A 1 100 ? 2.345 -5.682 -12.602 1.00 94.81 100 MET A CA 1
ATOM 785 C C . MET A 1 100 ? 2.107 -6.873 -11.676 1.00 94.81 100 MET A C 1
ATOM 787 O O . MET A 1 100 ? 1.128 -7.594 -11.835 1.00 94.81 100 MET A O 1
ATOM 791 N N . ALA A 1 101 ? 2.974 -7.049 -10.683 1.00 94.69 101 ALA A N 1
ATOM 792 C CA . ALA A 1 101 ? 2.801 -8.028 -9.618 1.00 94.69 101 ALA A CA 1
ATOM 793 C C . ALA A 1 101 ? 2.795 -7.327 -8.255 1.00 94.69 101 ALA A C 1
ATOM 795 O O . ALA A 1 101 ? 3.643 -6.479 -7.976 1.00 94.69 101 ALA A O 1
ATOM 796 N N . VAL A 1 102 ? 1.839 -7.692 -7.398 1.00 94.69 102 VAL A N 1
ATOM 797 C CA . VAL A 1 102 ? 1.747 -7.196 -6.018 1.00 94.69 102 VAL A CA 1
ATOM 798 C C . VAL A 1 102 ? 2.035 -8.348 -5.063 1.00 94.69 102 VAL A C 1
ATOM 800 O O . VAL A 1 102 ? 1.302 -9.336 -5.026 1.00 94.69 102 VAL A O 1
ATOM 803 N N . CYS A 1 103 ? 3.102 -8.218 -4.282 1.00 93.00 103 CYS A N 1
ATOM 804 C CA . CYS A 1 103 ? 3.545 -9.225 -3.327 1.00 93.00 103 CYS A CA 1
ATOM 805 C C . CYS A 1 103 ? 3.025 -8.899 -1.926 1.00 93.00 103 CYS A C 1
ATOM 807 O O . CYS A 1 103 ? 3.128 -7.763 -1.469 1.00 93.00 103 CYS A O 1
ATOM 809 N N . PHE A 1 104 ? 2.490 -9.903 -1.236 1.00 89.62 104 PHE A N 1
ATOM 810 C CA . PHE A 1 104 ? 2.048 -9.790 0.152 1.00 89.62 104 PHE A CA 1
ATOM 811 C C . PHE A 1 104 ? 2.803 -10.795 1.012 1.00 89.62 104 PHE A C 1
ATOM 813 O O . PHE A 1 104 ? 2.955 -11.956 0.625 1.00 89.62 104 PHE A O 1
ATOM 820 N N . ASP A 1 105 ? 3.231 -10.367 2.196 1.00 82.06 105 ASP A N 1
ATOM 821 C CA . ASP A 1 105 ? 3.887 -11.263 3.141 1.00 82.06 105 ASP A CA 1
ATOM 822 C C . ASP A 1 105 ? 2.880 -12.236 3.748 1.00 82.06 105 ASP A C 1
ATOM 824 O O . ASP A 1 105 ? 1.823 -11.856 4.265 1.00 82.06 105 ASP A O 1
ATOM 828 N N . THR A 1 106 ? 3.239 -13.515 3.762 1.00 65.69 106 THR A N 1
ATOM 829 C CA . THR A 1 106 ? 2.484 -14.520 4.503 1.00 65.69 106 THR A CA 1
ATOM 830 C C . THR A 1 106 ? 2.829 -14.447 5.987 1.00 65.69 106 THR A C 1
ATOM 832 O O . THR A 1 106 ? 3.999 -14.373 6.356 1.00 65.69 106 THR A O 1
ATOM 835 N N . LYS A 1 107 ? 1.824 -14.581 6.859 1.00 58.69 107 LYS A N 1
ATOM 836 C CA . LYS A 1 107 ? 2.045 -14.794 8.302 1.00 58.69 107 LYS A CA 1
ATOM 837 C C . LYS A 1 107 ? 2.742 -16.127 8.623 1.00 58.69 107 LYS A C 1
ATOM 839 O O . LYS A 1 107 ? 3.163 -16.309 9.760 1.00 58.69 107 LYS A O 1
ATOM 844 N N . SER A 1 108 ? 2.815 -17.052 7.662 1.00 48.66 108 SER A N 1
ATOM 845 C CA . SER A 1 108 ? 3.369 -18.387 7.882 1.00 48.66 108 SER A CA 1
ATOM 846 C C . SER A 1 108 ? 4.865 -18.334 8.208 1.00 48.66 108 SER A C 1
ATOM 848 O O . SER A 1 108 ? 5.607 -17.614 7.531 1.00 48.66 108 SER A O 1
ATOM 850 N N . PRO A 1 109 ? 5.326 -19.104 9.209 1.00 50.28 109 PRO A N 1
ATOM 851 C CA . PRO A 1 109 ? 6.737 -19.201 9.518 1.00 50.28 109 PRO A CA 1
ATOM 852 C C . PRO A 1 109 ? 7.488 -19.863 8.361 1.00 50.28 109 PRO A C 1
ATOM 854 O O . PRO A 1 109 ? 7.302 -21.035 8.059 1.00 50.28 109 PRO A O 1
ATOM 857 N N . THR A 1 110 ? 8.332 -19.089 7.687 1.00 56.66 110 THR A N 1
ATOM 858 C CA . THR A 1 110 ? 9.365 -19.592 6.771 1.00 56.66 110 THR A CA 1
ATOM 859 C C . THR A 1 110 ? 10.642 -19.897 7.555 1.00 56.66 110 THR A C 1
ATOM 861 O O . THR A 1 110 ? 10.789 -19.408 8.673 1.00 56.66 110 THR A O 1
ATOM 864 N N . PHE A 1 111 ? 11.602 -20.629 6.978 1.00 49.38 111 PHE A N 1
ATOM 865 C CA . PHE A 1 111 ? 12.902 -20.979 7.590 1.00 49.38 111 PHE A CA 1
ATOM 866 C C . PHE A 1 111 ? 13.633 -19.787 8.260 1.00 49.38 111 PHE A C 1
ATOM 868 O O . PHE A 1 111 ? 14.307 -19.946 9.273 1.00 49.38 111 PHE A O 1
ATOM 875 N N . ARG A 1 112 ? 13.388 -18.551 7.787 1.00 52.69 112 ARG A N 1
ATOM 876 C CA . ARG A 1 112 ? 13.822 -17.291 8.429 1.00 52.69 112 ARG A CA 1
ATOM 877 C C . ARG A 1 112 ? 13.348 -17.103 9.884 1.00 52.69 112 ARG A C 1
ATOM 879 O O . ARG A 1 112 ? 13.909 -16.271 10.583 1.00 52.69 112 ARG A O 1
ATOM 886 N N . HIS A 1 113 ? 12.325 -17.825 10.340 1.00 49.75 113 HIS A N 1
ATOM 887 C CA . HIS A 1 113 ? 11.767 -17.716 11.694 1.00 49.75 113 HIS A CA 1
ATOM 888 C C . HIS A 1 113 ? 12.606 -18.469 12.732 1.00 49.75 113 HIS A C 1
ATOM 890 O O . HIS A 1 113 ? 12.629 -18.047 13.880 1.00 49.75 113 HIS A O 1
ATOM 896 N N . ALA A 1 114 ? 13.341 -19.511 12.325 1.00 51.22 114 ALA A N 1
ATOM 897 C CA . ALA A 1 114 ? 14.213 -20.273 13.221 1.00 51.22 114 ALA A CA 1
ATOM 898 C C . ALA A 1 114 ? 15.526 -19.537 13.559 1.00 51.22 114 ALA A C 1
ATOM 900 O O . ALA A 1 114 ? 16.129 -19.809 14.587 1.00 51.22 114 ALA A O 1
ATOM 901 N N . MET A 1 115 ? 15.962 -18.583 12.724 1.00 54.69 115 MET A N 1
ATOM 902 C CA . MET A 1 115 ? 17.209 -17.824 12.941 1.00 54.69 115 MET A CA 1
ATOM 903 C C . MET A 1 115 ? 17.010 -16.469 13.640 1.00 54.69 115 MET A C 1
ATOM 905 O O . MET A 1 115 ? 17.953 -15.699 13.775 1.00 54.69 115 MET A O 1
ATOM 909 N N . SER A 1 116 ? 15.781 -16.122 14.022 1.00 50.69 116 SER A N 1
ATOM 910 C CA . SER A 1 116 ? 15.418 -14.753 14.401 1.00 50.69 116 SER A CA 1
ATOM 911 C C . SER A 1 116 ? 14.302 -14.753 15.454 1.00 50.69 116 SER A C 1
ATOM 913 O O . SER A 1 116 ? 13.284 -14.070 15.303 1.00 50.69 116 SER A O 1
ATOM 915 N N . GLU A 1 117 ? 14.474 -15.524 16.525 1.00 51.53 117 GLU A N 1
ATOM 916 C CA . GLU A 1 117 ? 13.554 -15.469 17.668 1.00 51.53 117 GLU A CA 1
ATOM 917 C C . GLU A 1 117 ? 13.531 -14.062 18.298 1.00 51.53 117 GLU A C 1
ATOM 919 O O . GLU A 1 117 ? 12.456 -13.523 18.558 1.00 51.53 117 GLU A O 1
ATOM 924 N N . GLU A 1 118 ? 14.683 -13.392 18.419 1.00 54.56 118 GLU A N 1
ATOM 925 C CA . GLU A 1 118 ? 14.773 -12.059 19.039 1.00 54.56 118 GLU A CA 1
ATOM 926 C C . GLU A 1 118 ? 14.222 -10.915 18.168 1.00 54.56 118 GLU A C 1
ATOM 928 O O . GLU A 1 118 ? 13.567 -10.004 18.673 1.00 54.56 118 GLU A O 1
ATOM 933 N N . TYR A 1 119 ? 14.422 -10.946 16.848 1.00 46.62 119 TYR A N 1
ATOM 934 C CA . TYR A 1 119 ? 14.100 -9.798 15.981 1.00 46.62 119 TYR A CA 1
ATOM 935 C C . TYR A 1 119 ? 12.593 -9.649 15.674 1.00 46.62 119 TYR A C 1
ATOM 937 O O . TYR A 1 119 ? 12.142 -8.571 15.284 1.00 46.62 119 TYR A O 1
ATOM 945 N N . LYS A 1 120 ? 11.770 -10.680 15.925 1.00 52.12 120 LYS A N 1
ATOM 946 C CA . LYS A 1 120 ? 10.294 -10.584 15.852 1.00 52.12 120 LYS A CA 1
ATOM 947 C C . LYS A 1 120 ? 9.594 -10.551 17.212 1.00 52.12 120 LYS A C 1
ATOM 949 O O . LYS A 1 120 ? 8.402 -10.242 17.234 1.00 52.12 120 LYS A O 1
ATOM 954 N N . ALA A 1 121 ? 10.305 -10.799 18.314 1.00 53.66 121 ALA A N 1
ATOM 955 C CA . ALA A 1 121 ? 9.735 -10.812 19.665 1.00 53.66 121 ALA A CA 1
ATOM 956 C C . ALA A 1 121 ? 9.051 -9.486 20.045 1.00 53.66 121 ALA A C 1
ATOM 958 O O . ALA A 1 121 ? 8.039 -9.487 20.738 1.00 53.66 121 ALA A O 1
ATOM 959 N N . ASN A 1 122 ? 9.546 -8.362 19.516 1.00 55.38 122 ASN A N 1
ATOM 960 C CA . ASN A 1 122 ? 9.008 -7.029 19.796 1.00 55.38 122 ASN A CA 1
ATOM 961 C C . ASN A 1 122 ? 8.083 -6.476 18.703 1.00 55.38 122 ASN A C 1
ATOM 963 O O . ASN A 1 122 ? 7.733 -5.295 18.748 1.00 55.38 122 ASN A O 1
ATOM 967 N N . ARG A 1 123 ? 7.680 -7.273 17.700 1.00 62.69 123 ARG A N 1
ATOM 968 C CA . ARG A 1 123 ? 6.767 -6.759 16.670 1.00 62.69 123 ARG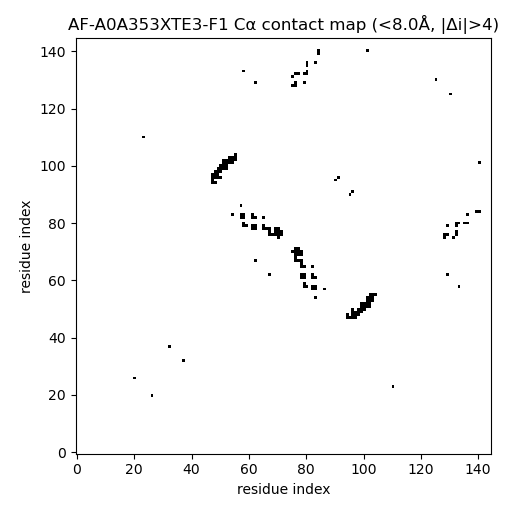 A CA 1
ATOM 969 C C . ARG A 1 123 ? 5.376 -6.581 17.287 1.00 62.69 123 ARG A C 1
ATOM 971 O O . ARG A 1 123 ? 4.788 -7.575 17.717 1.00 62.69 123 ARG A O 1
ATOM 978 N N . PRO A 1 124 ? 4.810 -5.359 17.295 1.00 66.00 124 PRO A N 1
ATOM 979 C CA . PRO A 1 124 ? 3.467 -5.148 17.806 1.00 66.00 124 PRO A CA 1
ATOM 980 C C . PRO A 1 124 ? 2.483 -6.058 17.079 1.00 66.00 124 PRO A C 1
ATOM 982 O O . PRO A 1 124 ? 2.575 -6.254 15.859 1.00 66.00 124 PRO A O 1
ATOM 985 N N . LYS A 1 125 ? 1.528 -6.614 17.827 1.00 72.44 125 LYS A N 1
ATOM 986 C CA . LYS A 1 125 ? 0.426 -7.360 17.227 1.00 72.44 125 LYS A CA 1
ATOM 987 C C . LYS A 1 125 ? -0.273 -6.442 16.223 1.00 72.44 125 LYS A C 1
ATOM 989 O O . LYS A 1 125 ? -0.547 -5.284 16.522 1.00 72.44 125 LYS A O 1
ATOM 994 N N . MET A 1 126 ? -0.521 -6.963 15.023 1.00 81.62 126 MET A N 1
ATOM 995 C CA . MET A 1 126 ? -1.205 -6.210 13.976 1.00 81.62 126 MET A CA 1
ATOM 996 C C . MET A 1 126 ? -2.562 -5.721 14.488 1.00 81.62 126 MET A C 1
ATOM 998 O O . MET A 1 126 ? -3.311 -6.508 15.070 1.00 81.62 126 MET A O 1
ATOM 1002 N N . ASP A 1 127 ? -2.844 -4.440 14.260 1.00 89.25 127 ASP A N 1
ATOM 1003 C CA . ASP A 1 127 ? -4.088 -3.793 14.670 1.00 89.25 127 ASP A CA 1
ATOM 1004 C C . ASP A 1 127 ? -5.300 -4.556 14.084 1.00 89.25 127 ASP A C 1
ATOM 1006 O O . ASP A 1 127 ? -5.298 -4.836 12.876 1.00 89.25 127 ASP A O 1
ATOM 1010 N N . PRO A 1 128 ? -6.301 -4.942 14.901 1.00 90.06 128 PRO A N 1
ATOM 1011 C CA . PRO A 1 128 ? -7.492 -5.648 14.429 1.00 90.06 128 PRO A CA 1
ATOM 1012 C C . PRO A 1 128 ? -8.193 -4.953 13.256 1.00 90.06 128 PRO A C 1
ATOM 1014 O O . PRO A 1 128 ? -8.556 -5.621 12.291 1.00 90.06 128 PRO A O 1
ATOM 1017 N N . GLU A 1 129 ? -8.283 -3.619 13.271 1.00 91.94 129 GLU A N 1
ATOM 1018 C CA . GLU A 1 129 ? -8.932 -2.845 12.199 1.00 91.94 129 GLU A CA 1
ATOM 1019 C C . GLU A 1 129 ? -8.180 -2.951 10.864 1.00 91.94 129 GLU A C 1
ATOM 1021 O O . GLU A 1 129 ? -8.775 -2.899 9.785 1.00 91.94 129 GLU A O 1
ATOM 1026 N N . LEU A 1 130 ? -6.852 -3.101 10.913 1.00 92.31 130 LEU A N 1
ATOM 1027 C CA . LEU A 1 130 ? -6.051 -3.375 9.722 1.00 92.31 130 LEU A CA 1
ATOM 1028 C C . LEU A 1 130 ? -6.232 -4.827 9.276 1.00 92.31 130 LEU A C 1
ATOM 1030 O O . LEU A 1 130 ? -6.357 -5.100 8.082 1.00 92.31 130 LEU A O 1
ATOM 1034 N N . ALA A 1 131 ? -6.258 -5.762 10.228 1.00 91.94 131 ALA A N 1
ATOM 1035 C CA . ALA A 1 131 ? -6.432 -7.180 9.941 1.00 91.94 131 ALA A CA 1
ATOM 1036 C C . ALA A 1 131 ? -7.744 -7.461 9.192 1.00 91.94 131 ALA A C 1
ATOM 1038 O O . ALA A 1 131 ? -7.740 -8.245 8.242 1.00 91.94 131 ALA A O 1
ATOM 1039 N N . GLU A 1 132 ? -8.830 -6.784 9.567 1.00 94.50 132 GLU A N 1
ATOM 1040 C CA . GLU A 1 132 ? -10.136 -6.883 8.905 1.00 94.50 132 GLU A CA 1
ATOM 1041 C C . GLU A 1 132 ? -10.125 -6.363 7.461 1.00 94.50 132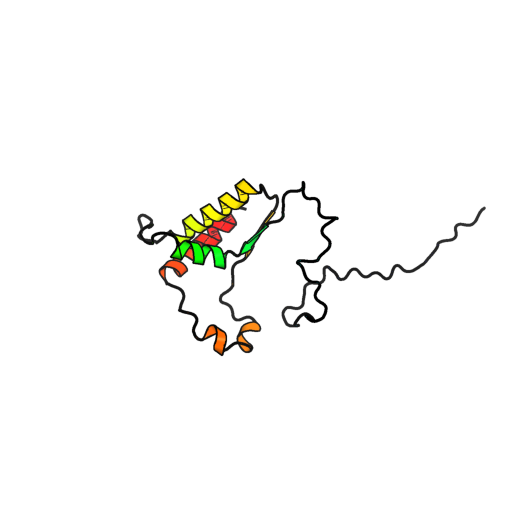 GLU A C 1
ATOM 1043 O O . GLU A 1 132 ? -10.874 -6.859 6.620 1.00 94.50 132 GLU A O 1
ATOM 1048 N N . GLN A 1 133 ? -9.245 -5.414 7.132 1.00 95.44 133 GLN A N 1
ATOM 1049 C CA . GLN A 1 133 ? -9.140 -4.834 5.790 1.00 95.44 133 GLN A CA 1
ATOM 1050 C C . GLN A 1 133 ? -8.361 -5.716 4.799 1.00 95.44 133 GLN A C 1
ATOM 1052 O O . GLN A 1 133 ? -8.645 -5.685 3.599 1.00 95.44 133 GLN A O 1
ATOM 1057 N N . ILE A 1 134 ? -7.403 -6.523 5.269 1.00 93.94 134 ILE A N 1
ATOM 1058 C CA . ILE A 1 134 ? -6.490 -7.311 4.414 1.00 93.94 134 ILE A CA 1
ATOM 1059 C C . ILE A 1 134 ? -7.220 -8.222 3.408 1.00 93.94 134 ILE A C 1
ATOM 1061 O O . ILE A 1 134 ? -6.868 -8.182 2.224 1.00 93.94 134 ILE A O 1
ATOM 1065 N N . PRO A 1 135 ? -8.248 -9.009 3.789 1.00 94.88 135 PRO A N 1
ATOM 1066 C CA . PRO A 1 135 ? -8.964 -9.854 2.831 1.00 94.88 135 PRO A CA 1
ATOM 1067 C C . PRO A 1 135 ? -9.586 -9.059 1.676 1.00 94.88 135 PRO A C 1
ATOM 1069 O O . PRO A 1 135 ? -9.579 -9.516 0.531 1.00 94.88 135 PRO A O 1
ATOM 1072 N N . TYR A 1 136 ? -10.087 -7.851 1.950 1.00 95.81 136 TYR A N 1
ATOM 1073 C CA . TYR A 1 136 ? -10.652 -6.969 0.930 1.00 95.81 136 TYR A CA 1
ATOM 1074 C C . TYR A 1 136 ? -9.575 -6.378 0.025 1.00 95.81 136 TYR A C 1
ATOM 1076 O O . TYR A 1 136 ? -9.806 -6.263 -1.174 1.00 95.81 136 TYR A O 1
ATOM 1084 N N . ILE A 1 137 ? -8.389 -6.075 0.560 1.00 95.44 137 ILE A N 1
ATOM 1085 C CA . ILE A 1 137 ? -7.236 -5.630 -0.237 1.00 95.44 137 ILE A CA 1
ATOM 1086 C C . ILE A 1 137 ? -6.801 -6.732 -1.208 1.00 95.44 137 ILE A C 1
ATOM 1088 O O . ILE A 1 137 ? -6.630 -6.462 -2.393 1.00 95.44 137 ILE A O 1
ATOM 1092 N N . HIS A 1 138 ? -6.692 -7.985 -0.756 1.00 94.88 138 HIS A N 1
ATOM 1093 C CA . HIS A 1 138 ? -6.363 -9.103 -1.650 1.00 94.88 138 HIS A CA 1
ATOM 1094 C C . HIS A 1 138 ? -7.414 -9.286 -2.752 1.00 94.88 138 HIS A C 1
ATOM 1096 O O . HIS A 1 138 ? -7.066 -9.501 -3.911 1.00 94.88 138 HIS A O 1
ATOM 1102 N N . ARG A 1 139 ? -8.706 -9.184 -2.408 1.00 96.06 139 ARG A N 1
ATOM 1103 C CA . ARG A 1 139 ? -9.796 -9.229 -3.396 1.00 96.06 139 ARG A CA 1
ATOM 1104 C C . ARG A 1 139 ? -9.719 -8.072 -4.385 1.00 96.06 139 ARG A C 1
ATOM 1106 O O . ARG A 1 139 ? -9.946 -8.286 -5.568 1.00 96.06 139 ARG A O 1
ATOM 1113 N N . LEU A 1 140 ? -9.401 -6.876 -3.901 1.00 95.69 140 LEU A N 1
ATOM 1114 C CA . LEU A 1 140 ? -9.251 -5.677 -4.712 1.00 95.69 140 LEU A CA 1
ATOM 1115 C C . LEU A 1 140 ? -8.107 -5.819 -5.711 1.00 95.69 140 LEU A C 1
ATOM 1117 O O . LEU A 1 140 ? -8.309 -5.526 -6.881 1.00 95.69 140 LEU A O 1
ATOM 1121 N N . VAL A 1 141 ? -6.943 -6.309 -5.275 1.00 94.12 141 VAL A N 1
ATOM 1122 C CA . VAL A 1 141 ? -5.806 -6.548 -6.175 1.00 94.12 141 VAL A CA 1
ATOM 1123 C C . VAL A 1 141 ? -6.185 -7.542 -7.266 1.00 94.12 141 VAL A C 1
ATOM 1125 O O . VAL A 1 141 ? -6.018 -7.217 -8.430 1.00 94.12 141 VAL A O 1
ATOM 1128 N N . ARG A 1 142 ? -6.800 -8.682 -6.921 1.00 94.06 142 ARG A N 1
ATOM 1129 C CA . ARG A 1 142 ? -7.267 -9.654 -7.931 1.00 94.06 142 ARG A CA 1
ATOM 1130 C C . ARG A 1 142 ? -8.319 -9.092 -8.888 1.00 94.06 142 ARG A C 1
ATOM 1132 O O . ARG A 1 142 ? -8.454 -9.582 -9.998 1.00 94.06 142 ARG A O 1
ATOM 1139 N N . ALA A 1 143 ? -9.121 -8.128 -8.440 1.00 94.75 143 ALA A N 1
ATOM 1140 C CA . ALA A 1 143 ? -10.142 -7.504 -9.275 1.00 94.75 143 ALA A CA 1
ATOM 1141 C C . ALA A 1 143 ? -9.558 -6.479 -10.262 1.00 94.75 143 ALA A C 1
ATOM 1143 O O . ALA A 1 143 ? -10.234 -6.135 -11.228 1.00 94.75 143 ALA A O 1
ATOM 1144 N N . LEU A 1 144 ? -8.341 -5.977 -10.022 1.00 91.06 144 LEU A N 1
ATOM 1145 C CA . LEU A 1 144 ? -7.654 -5.061 -10.937 1.00 91.06 144 LEU A CA 1
ATOM 1146 C C . LEU A 1 144 ? -7.045 -5.777 -12.153 1.00 91.06 144 LEU A C 1
ATOM 1148 O O . LEU A 1 144 ? -6.792 -5.107 -13.154 1.00 91.06 144 LEU A O 1
ATOM 1152 N N . GLY A 1 145 ? -6.843 -7.094 -12.072 1.00 81.06 145 GLY A N 1
ATOM 1153 C CA . GLY A 1 145 ? -6.185 -7.926 -13.084 1.00 81.06 145 GLY A CA 1
ATOM 1154 C C . GLY A 1 145 ? -5.008 -8.686 -12.497 1.00 81.06 145 GLY A C 1
ATOM 1155 O O . GLY A 1 145 ? -4.217 -9.197 -13.313 1.00 81.06 145 GLY A O 1
#

Secondary structure (DSSP, 8-state):
----------------TTSPPPTTS---GGG---GGGS--TT--SSSPPEEEEEHHHHHHHHHHHS-TT-B-TTS-B-HHHHHHHHHHHHHHHHH--SEEEEE---SS--GGGTT-HHHHHTPPPPPHHHHHHHHHHHHHHHHH-

Mean predicted aligned error: 13.18 Å

pLDDT: mean 76.91, std 21.15, range [32.62, 97.06]

Sequence (145 aa):
MTDNTLDTTPDTTTDTSHAALDPNVMPNFEHMPNVATMDTSHIDKERPPFILVDGSYYLFRTYHALPKTMMNSQGLTTNAIRGTLNALLKVMRRYNPTHMAVCFDTKSPTFRHAMSEEYKANRPKMDPELAEQIPYIHRLVRALG

Nearest PDB structures (foldseek):
  6c33-assembly1_A  TM=8.882E-01  e=5.406E-05  Mycolicibacterium smegmatis MC2 155
  6c36-assembly1_A  TM=8.883E-01  e=7.059E-05  Mycolicibacterium smegmatis MC2 155
  6c34-assembly1_A  TM=9.059E-01  e=1.053E-04  Mycolicibacterium smegmatis MC2 155
  6c35-assembly1_A  TM=8.875E-01  e=1.053E-04  Mycolicibacterium smegmatis MC2 155
  2ihn-assembly1_A  TM=6.385E-01  e=1.512E-01  Tequatrovirus T4